Protein AF-A0A2C5Z7I0-F1 (afdb_monomer_lite)

Organism: NCBI:txid2004952

Structure (mmCIF, N/CA/C/O backbone):
data_AF-A0A2C5Z7I0-F1
#
_entry.id   AF-A0A2C5Z7I0-F1
#
loop_
_atom_site.group_PDB
_atom_site.id
_atom_site.type_symbol
_atom_site.label_atom_id
_atom_site.label_alt_id
_atom_site.label_comp_id
_atom_site.label_asym_id
_atom_site.label_entity_id
_atom_site.label_seq_id
_atom_site.pdbx_PDB_ins_code
_atom_site.Cartn_x
_atom_site.Cartn_y
_atom_site.Cartn_z
_atom_site.occupancy
_atom_site.B_iso_or_equiv
_atom_site.auth_seq_id
_atom_site.auth_comp_id
_atom_site.auth_asym_id
_atom_site.auth_atom_id
_atom_site.pdbx_PDB_model_num
ATOM 1 N N . MET A 1 1 ? 17.191 30.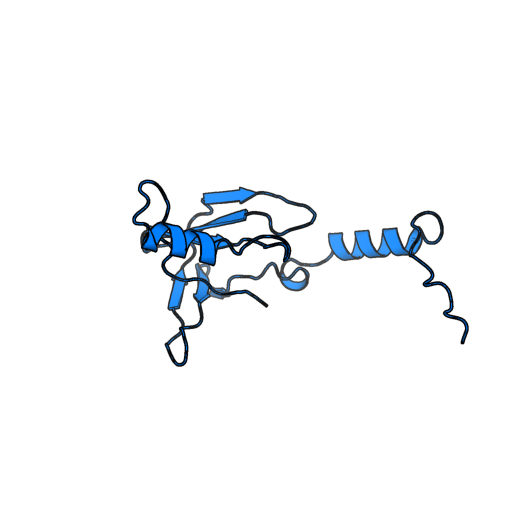351 -32.308 1.00 39.94 1 MET A N 1
ATOM 2 C CA . MET A 1 1 ? 17.583 29.333 -31.312 1.00 39.94 1 MET A CA 1
ATOM 3 C C . MET A 1 1 ? 16.851 28.056 -31.674 1.00 39.94 1 MET A C 1
ATOM 5 O O . MET A 1 1 ? 15.641 27.999 -31.522 1.00 39.94 1 MET A O 1
ATOM 9 N N . THR A 1 2 ? 17.551 27.111 -32.291 1.00 44.25 2 THR A N 1
ATOM 10 C CA . THR A 1 2 ? 16.976 25.866 -32.812 1.00 44.25 2 THR A CA 1
ATOM 11 C C . THR A 1 2 ? 16.913 24.865 -31.665 1.00 44.25 2 THR A C 1
ATOM 13 O O . THR A 1 2 ? 17.952 24.476 -31.138 1.00 44.25 2 THR A O 1
ATOM 16 N N . THR A 1 3 ? 15.715 24.488 -31.227 1.00 53.22 3 THR A N 1
ATOM 17 C CA . THR A 1 3 ? 15.538 23.372 -30.297 1.00 53.22 3 THR A CA 1
ATOM 18 C C . THR A 1 3 ? 15.926 22.091 -31.031 1.00 53.22 3 THR A C 1
ATOM 20 O O . THR A 1 3 ? 15.302 21.723 -32.025 1.00 53.22 3 THR A O 1
ATOM 23 N N . ALA A 1 4 ? 17.004 21.437 -30.592 1.00 56.81 4 ALA A N 1
ATOM 24 C CA . ALA A 1 4 ? 17.333 20.098 -31.067 1.00 56.81 4 ALA A CA 1
ATOM 25 C C . ALA A 1 4 ? 16.138 19.165 -30.779 1.00 56.81 4 ALA A C 1
ATOM 27 O O . ALA A 1 4 ? 15.531 19.293 -29.710 1.00 56.81 4 ALA A O 1
ATOM 28 N N . PRO A 1 5 ? 15.766 18.251 -31.694 1.00 59.72 5 PRO A N 1
ATOM 29 C CA . PRO A 1 5 ? 14.707 17.299 -31.408 1.00 59.72 5 PRO A CA 1
ATOM 30 C C . PRO A 1 5 ? 15.147 16.431 -30.227 1.00 59.72 5 PRO A C 1
ATOM 32 O O . PRO A 1 5 ? 16.264 15.916 -30.217 1.00 59.72 5 PRO A O 1
ATOM 35 N N . LEU A 1 6 ? 14.281 16.276 -29.225 1.00 61.62 6 LEU A N 1
ATOM 36 C CA . LEU A 1 6 ? 14.459 15.253 -28.200 1.00 61.62 6 LEU A CA 1
ATOM 37 C C . LEU A 1 6 ? 14.474 13.896 -28.912 1.00 61.62 6 LEU A C 1
ATOM 39 O O . LEU A 1 6 ? 13.444 13.452 -29.421 1.00 61.62 6 LEU A O 1
ATOM 43 N N . ASP A 1 7 ? 15.644 13.262 -28.985 1.00 70.62 7 ASP A N 1
ATOM 44 C CA . ASP A 1 7 ? 15.796 11.907 -29.510 1.00 70.62 7 ASP A CA 1
ATOM 45 C C . ASP A 1 7 ? 15.014 10.938 -28.612 1.00 70.62 7 ASP A C 1
ATOM 47 O O . ASP A 1 7 ? 15.493 10.470 -27.578 1.00 70.62 7 ASP A O 1
ATOM 51 N N . TRP A 1 8 ? 13.765 10.667 -28.988 1.00 72.50 8 TRP A N 1
ATOM 52 C CA . TRP A 1 8 ? 12.892 9.757 -28.258 1.00 72.50 8 TRP A CA 1
ATOM 53 C C . TRP A 1 8 ? 13.423 8.321 -28.340 1.00 72.50 8 TRP A C 1
ATOM 55 O O . TRP A 1 8 ? 13.853 7.846 -29.399 1.00 72.50 8 TRP A O 1
ATOM 65 N N . PHE A 1 9 ? 13.372 7.606 -27.216 1.00 82.00 9 PHE A N 1
ATOM 66 C CA . PHE A 1 9 ? 13.757 6.202 -27.152 1.00 82.00 9 PHE A CA 1
ATOM 67 C C . PHE A 1 9 ? 12.881 5.349 -28.084 1.00 82.00 9 PHE A C 1
ATOM 69 O O . PHE A 1 9 ? 11.659 5.319 -27.965 1.00 82.00 9 PHE A O 1
ATOM 76 N N . GLY A 1 10 ? 13.510 4.617 -29.006 1.00 84.62 10 GLY A N 1
ATOM 77 C CA . GLY A 1 10 ? 12.828 3.683 -29.898 1.00 84.62 10 GLY A CA 1
ATOM 78 C C . GLY A 1 10 ? 13.328 2.263 -29.684 1.00 84.62 10 GLY A C 1
ATOM 79 O O . GLY A 1 10 ? 14.500 1.992 -29.942 1.00 84.62 10 GLY A O 1
ATOM 80 N N . VAL A 1 11 ? 12.439 1.345 -29.296 1.00 87.81 11 VAL A N 1
ATOM 81 C CA . VAL A 1 11 ? 12.791 -0.069 -29.064 1.00 87.81 11 VAL A CA 1
ATOM 82 C C . VAL A 1 11 ? 13.419 -0.725 -30.297 1.00 87.81 11 VAL A C 1
ATOM 84 O O . VAL A 1 11 ? 14.360 -1.495 -30.169 1.00 87.81 11 VAL A O 1
ATOM 87 N N . HIS A 1 12 ? 12.979 -0.354 -31.502 1.00 88.00 12 HIS A N 1
ATOM 88 C CA . HIS A 1 12 ? 13.558 -0.853 -32.754 1.00 88.00 12 HIS A CA 1
ATOM 89 C C . HIS A 1 12 ? 14.935 -0.253 -33.072 1.00 88.00 12 HIS A C 1
ATOM 91 O O . HIS A 1 12 ? 15.703 -0.853 -33.814 1.00 88.00 12 HIS A O 1
ATOM 97 N N . LYS A 1 13 ? 15.244 0.934 -32.530 1.00 90.69 13 LYS A N 1
ATOM 98 C CA . LYS A 1 13 ? 16.526 1.624 -32.739 1.00 90.69 13 LYS A CA 1
ATOM 99 C C . LYS A 1 13 ? 17.585 1.201 -31.719 1.00 90.69 13 LYS A C 1
ATOM 101 O O . LYS A 1 13 ? 18.762 1.213 -32.050 1.00 90.69 13 LYS A O 1
ATOM 106 N N . LYS A 1 14 ? 17.168 0.885 -30.486 1.00 89.69 14 LYS A N 1
ATOM 107 C CA . LYS A 1 14 ? 18.039 0.497 -29.361 1.00 89.69 14 LYS A CA 1
ATOM 108 C C . LYS A 1 14 ? 17.464 -0.701 -28.580 1.00 89.69 14 LYS A C 1
ATOM 110 O O . LYS A 1 14 ? 17.163 -0.566 -27.386 1.00 89.69 14 LYS A O 1
ATOM 115 N N . PRO A 1 15 ? 17.247 -1.863 -29.222 1.00 92.38 15 PRO A N 1
ATOM 116 C CA . PRO A 1 15 ? 16.647 -3.031 -28.569 1.00 92.38 15 PRO A CA 1
ATOM 117 C C . PRO A 1 15 ? 17.476 -3.546 -27.384 1.00 92.38 15 PRO A C 1
ATOM 119 O O . PRO A 1 15 ? 16.931 -4.071 -26.417 1.00 92.38 15 PRO A O 1
ATOM 122 N N . GLU A 1 16 ? 18.791 -3.346 -27.404 1.00 93.75 16 GLU A N 1
ATOM 123 C CA . GLU A 1 16 ? 19.707 -3.727 -26.335 1.00 93.75 16 GLU A CA 1
ATOM 124 C C . GLU A 1 16 ? 19.501 -2.913 -25.051 1.00 93.75 16 GLU A C 1
ATOM 126 O O . GLU A 1 16 ? 19.675 -3.446 -23.956 1.00 93.75 16 GLU A O 1
ATOM 131 N N . TRP A 1 17 ? 19.085 -1.647 -25.154 1.00 91.88 17 TRP A N 1
ATOM 132 C CA . TRP A 1 17 ? 18.749 -0.828 -23.982 1.00 91.88 17 TRP A CA 1
ATOM 133 C C . TRP A 1 17 ? 17.444 -1.304 -23.353 1.00 91.88 17 TRP A C 1
ATOM 135 O O . TRP A 1 17 ? 17.364 -1.413 -22.132 1.00 91.88 17 TRP A O 1
ATOM 145 N N . PHE A 1 18 ? 16.456 -1.656 -24.184 1.00 89.19 18 PHE A N 1
ATOM 146 C CA . PHE A 1 18 ? 15.222 -2.275 -23.708 1.00 89.19 18 PHE A CA 1
ATOM 147 C C . PHE A 1 18 ? 15.508 -3.591 -22.981 1.00 89.19 18 PHE A C 1
ATOM 149 O O . PHE A 1 18 ? 15.088 -3.769 -21.842 1.00 89.19 18 PHE A O 1
ATOM 156 N N . ALA A 1 19 ? 16.275 -4.489 -23.606 1.00 93.75 19 ALA A N 1
ATOM 157 C CA . ALA A 1 19 ? 16.624 -5.775 -23.013 1.00 93.75 19 ALA A CA 1
ATOM 158 C C . ALA A 1 19 ? 17.365 -5.604 -21.678 1.00 93.75 19 ALA A C 1
ATOM 160 O O . ALA A 1 19 ? 17.026 -6.269 -20.703 1.00 93.75 19 ALA A O 1
ATOM 161 N N . LYS A 1 20 ? 18.322 -4.670 -21.596 1.00 93.62 20 LYS A N 1
ATOM 162 C CA . LYS A 1 20 ? 19.025 -4.349 -20.343 1.00 93.62 20 LYS A CA 1
ATOM 163 C C . LYS A 1 20 ? 18.089 -3.806 -19.268 1.00 93.62 20 LYS A C 1
ATOM 165 O O . LYS A 1 20 ? 18.212 -4.226 -18.124 1.00 93.62 20 LYS A O 1
ATOM 170 N N . ALA A 1 21 ? 17.156 -2.920 -19.616 1.00 89.25 21 ALA A N 1
ATOM 171 C CA . ALA A 1 21 ? 16.168 -2.407 -18.667 1.00 89.25 21 ALA A CA 1
ATOM 172 C C . ALA A 1 21 ? 15.263 -3.531 -18.138 1.00 89.25 21 ALA A C 1
ATOM 174 O O . ALA A 1 21 ? 15.055 -3.630 -16.932 1.00 89.25 21 ALA A O 1
ATOM 175 N N . MET A 1 22 ? 14.794 -4.421 -19.019 1.00 90.69 22 MET A N 1
ATOM 176 C CA . MET A 1 22 ? 13.962 -5.569 -18.645 1.00 90.69 22 MET A CA 1
ATOM 177 C C . MET A 1 22 ? 14.710 -6.568 -17.760 1.00 90.69 22 MET A C 1
ATOM 179 O O . MET A 1 22 ? 14.173 -7.001 -16.745 1.00 90.69 22 MET A O 1
ATOM 183 N N . VAL A 1 23 ? 15.951 -6.917 -18.112 1.00 93.19 23 VAL A N 1
ATOM 184 C CA . VAL A 1 23 ? 16.795 -7.803 -17.294 1.00 93.19 23 VAL A CA 1
ATOM 185 C C . VAL A 1 23 ? 17.119 -7.146 -15.956 1.00 93.19 23 VAL A C 1
ATOM 187 O O . VAL A 1 23 ? 17.008 -7.799 -14.924 1.00 93.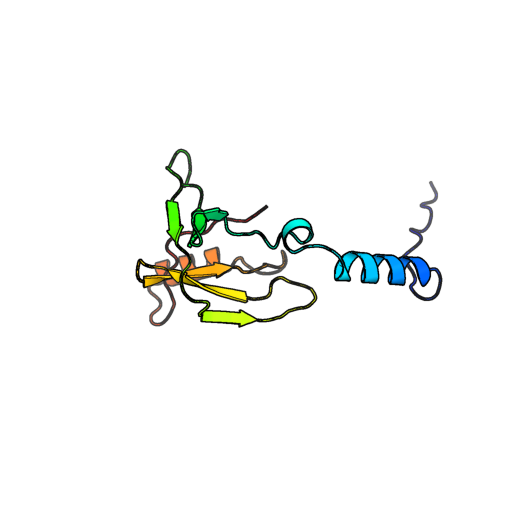19 23 VAL A O 1
ATOM 190 N N . GLY A 1 24 ? 17.461 -5.855 -15.952 1.00 89.38 24 GLY A N 1
ATOM 191 C CA . GLY A 1 24 ? 17.668 -5.077 -14.733 1.00 89.38 24 GLY A CA 1
ATOM 192 C C . GLY A 1 24 ? 16.454 -5.164 -13.812 1.00 89.38 24 GLY A C 1
ATOM 193 O O . GLY A 1 24 ? 16.574 -5.650 -12.696 1.00 89.38 24 GLY A O 1
ATOM 194 N N . TYR A 1 2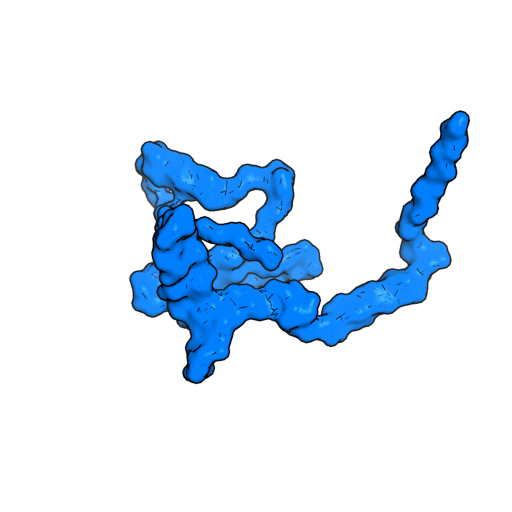5 ? 15.269 -4.815 -14.313 1.00 84.25 25 TYR A N 1
ATOM 195 C CA . TYR A 1 25 ? 14.023 -4.897 -13.550 1.00 84.25 25 TYR A CA 1
ATOM 196 C C . TYR A 1 25 ? 13.724 -6.317 -13.042 1.00 84.25 25 TYR A C 1
ATOM 198 O O . TYR A 1 25 ? 13.408 -6.500 -11.872 1.00 84.25 25 TYR A O 1
ATOM 206 N N . ALA A 1 26 ? 13.868 -7.336 -13.895 1.00 84.69 26 ALA A N 1
ATOM 207 C CA . ALA A 1 26 ? 13.593 -8.728 -13.533 1.00 84.69 26 ALA A CA 1
ATOM 208 C C . ALA A 1 26 ? 14.579 -9.307 -12.502 1.00 84.69 26 ALA A C 1
ATOM 210 O O . ALA A 1 26 ? 14.273 -10.314 -11.867 1.00 84.69 26 ALA A O 1
ATOM 211 N N . THR A 1 27 ? 15.761 -8.702 -12.359 1.00 87.56 27 THR A N 1
ATOM 212 C CA . THR A 1 27 ? 16.814 -9.147 -11.432 1.00 87.56 27 THR A CA 1
ATOM 213 C C . THR A 1 27 ? 16.930 -8.279 -10.180 1.00 87.56 27 THR A C 1
ATOM 215 O O . THR A 1 27 ? 17.660 -8.655 -9.263 1.00 87.56 27 THR A O 1
ATOM 218 N N . MET A 1 28 ? 16.215 -7.152 -10.105 1.00 83.19 28 MET A N 1
ATOM 219 C CA . MET A 1 28 ? 16.183 -6.311 -8.909 1.00 83.19 28 MET A CA 1
ATOM 220 C C . MET A 1 28 ? 15.544 -7.060 -7.734 1.00 83.19 28 MET A C 1
ATOM 222 O O . MET A 1 28 ? 14.508 -7.712 -7.869 1.00 83.19 28 MET A O 1
ATOM 226 N N . SER A 1 29 ? 16.158 -6.950 -6.556 1.00 78.56 29 SER A N 1
ATOM 227 C CA . SER A 1 29 ? 15.575 -7.456 -5.314 1.00 78.56 29 SER A CA 1
ATOM 228 C C . SER A 1 29 ? 14.329 -6.655 -4.924 1.00 78.56 29 SER A C 1
ATOM 230 O O . SER A 1 29 ? 14.146 -5.518 -5.356 1.00 78.56 29 SER A O 1
ATOM 232 N N . TRP A 1 30 ? 13.490 -7.207 -4.042 1.00 72.19 30 TRP A N 1
ATOM 233 C CA . TRP A 1 30 ? 12.336 -6.477 -3.504 1.00 72.19 30 TRP A CA 1
ATOM 234 C C . TRP A 1 30 ? 12.731 -5.130 -2.887 1.00 72.19 30 TRP A C 1
ATOM 236 O O . TRP A 1 30 ? 12.050 -4.144 -3.124 1.00 72.19 30 TRP A O 1
ATOM 246 N N . GLN A 1 31 ? 13.868 -5.064 -2.192 1.00 69.75 31 GLN A N 1
ATOM 247 C CA . GLN A 1 31 ? 14.414 -3.812 -1.664 1.00 69.75 31 GLN A CA 1
ATOM 248 C C . GLN A 1 31 ? 14.798 -2.826 -2.780 1.00 69.75 31 GLN A C 1
ATOM 250 O O . GLN A 1 31 ? 14.465 -1.650 -2.721 1.00 69.75 31 GLN A O 1
ATOM 255 N N . GLN A 1 32 ? 15.469 -3.292 -3.838 1.00 74.62 32 GLN A N 1
ATOM 256 C CA . GLN A 1 32 ? 15.834 -2.433 -4.975 1.00 74.62 32 GLN A CA 1
ATOM 257 C C . GLN A 1 32 ? 14.612 -1.928 -5.755 1.00 74.62 32 GLN A C 1
ATOM 259 O O . GLN A 1 32 ? 14.690 -0.892 -6.410 1.00 74.62 32 GLN A O 1
ATOM 264 N N . LEU A 1 33 ? 13.493 -2.649 -5.674 1.00 70.62 33 LEU A N 1
ATOM 265 C CA . LEU A 1 33 ? 12.198 -2.254 -6.224 1.00 70.62 33 LEU A CA 1
ATOM 266 C C . LEU A 1 33 ? 11.376 -1.366 -5.270 1.00 70.62 33 LEU A C 1
ATOM 268 O O . LEU A 1 33 ? 10.234 -1.051 -5.601 1.00 70.62 33 LEU A O 1
ATOM 272 N N . GLY A 1 34 ? 11.902 -1.002 -4.092 1.00 65.62 34 GLY A N 1
ATOM 273 C CA . GLY A 1 34 ? 11.157 -0.258 -3.067 1.00 65.62 34 GLY A CA 1
ATOM 274 C C . GLY A 1 34 ? 9.944 -1.025 -2.528 1.00 65.62 34 GLY A C 1
ATOM 275 O O . GLY A 1 34 ? 8.935 -0.435 -2.152 1.00 65.62 34 GLY A O 1
ATOM 276 N N . MET A 1 35 ? 9.996 -2.358 -2.563 1.00 63.75 35 MET A N 1
ATOM 277 C CA . MET A 1 35 ? 8.948 -3.253 -2.063 1.00 63.75 35 MET A CA 1
ATOM 278 C C . MET A 1 35 ? 9.181 -3.713 -0.618 1.00 63.75 35 MET A C 1
ATOM 280 O O . MET A 1 35 ? 8.413 -4.526 -0.103 1.00 63.75 35 MET A O 1
ATOM 284 N N . ASP A 1 36 ? 10.199 -3.191 0.060 1.00 69.88 36 ASP A N 1
ATOM 285 C CA . ASP A 1 36 ? 10.444 -3.320 1.500 1.00 69.88 36 ASP A CA 1
ATOM 286 C C . ASP A 1 36 ? 9.679 -2.256 2.309 1.00 69.88 36 ASP A C 1
ATOM 288 O O . ASP A 1 36 ? 10.170 -1.685 3.273 1.00 69.88 36 ASP A O 1
ATOM 292 N N . ILE A 1 37 ? 8.417 -2.034 1.939 1.00 71.31 37 ILE A N 1
ATOM 293 C CA . ILE A 1 37 ? 7.469 -1.092 2.565 1.00 71.31 37 ILE A CA 1
ATOM 294 C C . ILE A 1 37 ? 7.097 -1.430 4.023 1.00 71.31 37 ILE A C 1
ATOM 296 O O . ILE A 1 37 ? 6.268 -0.748 4.623 1.00 71.31 37 ILE A O 1
ATOM 300 N N . PHE A 1 38 ? 7.659 -2.492 4.602 1.00 79.19 38 PHE A N 1
ATOM 301 C CA . PHE A 1 38 ? 7.456 -2.875 5.996 1.00 79.19 38 PHE A CA 1
ATOM 302 C C . PHE A 1 38 ? 8.771 -3.307 6.640 1.00 79.19 38 PHE A C 1
ATOM 304 O O . PHE A 1 38 ? 9.592 -3.999 6.038 1.00 79.19 38 PHE A O 1
ATOM 311 N N . THR A 1 39 ? 8.927 -2.971 7.914 1.00 81.31 39 THR A N 1
ATOM 312 C CA . THR A 1 39 ? 10.059 -3.404 8.728 1.00 81.31 39 THR A CA 1
ATOM 313 C C . THR A 1 39 ? 9.788 -4.804 9.265 1.00 81.31 39 THR A C 1
ATOM 315 O O . THR A 1 39 ? 8.704 -5.088 9.782 1.00 81.31 39 THR A O 1
ATOM 318 N N . GLN A 1 40 ? 10.775 -5.696 9.168 1.00 82.44 40 GLN A N 1
ATOM 319 C CA . GLN A 1 40 ? 10.699 -7.038 9.740 1.00 82.44 40 GLN A CA 1
ATOM 320 C C . GLN A 1 40 ? 11.604 -7.149 10.971 1.00 82.44 40 GLN A C 1
ATOM 322 O O . GLN A 1 40 ? 12.813 -6.970 10.886 1.00 82.44 40 GLN A O 1
ATOM 327 N N . GLU A 1 41 ? 11.017 -7.485 12.116 1.00 81.31 41 GLU A N 1
ATOM 328 C CA . GLU A 1 41 ? 11.699 -7.629 13.403 1.00 81.31 41 GLU A CA 1
ATOM 329 C C . GLU A 1 41 ? 11.221 -8.928 14.069 1.00 81.31 41 GLU A C 1
ATOM 331 O O . GLU A 1 41 ? 10.019 -9.144 14.227 1.00 81.31 41 GLU A O 1
ATOM 336 N N . ASN A 1 42 ? 12.141 -9.830 14.432 1.00 84.50 42 ASN A N 1
ATOM 337 C CA . ASN A 1 42 ? 11.821 -11.118 15.074 1.00 84.50 42 ASN A CA 1
ATOM 338 C C . ASN A 1 42 ? 10.753 -11.953 14.330 1.00 84.50 42 ASN A C 1
ATOM 340 O O . ASN A 1 42 ? 9.887 -12.577 14.942 1.00 84.50 42 ASN A O 1
ATOM 344 N N . GLY A 1 43 ? 10.778 -11.936 12.992 1.00 81.75 43 GLY A N 1
ATOM 345 C CA . GLY A 1 43 ? 9.808 -12.654 12.154 1.00 81.75 43 GLY A CA 1
ATOM 346 C C . GLY A 1 43 ? 8.428 -11.992 12.049 1.00 81.75 43 GLY A C 1
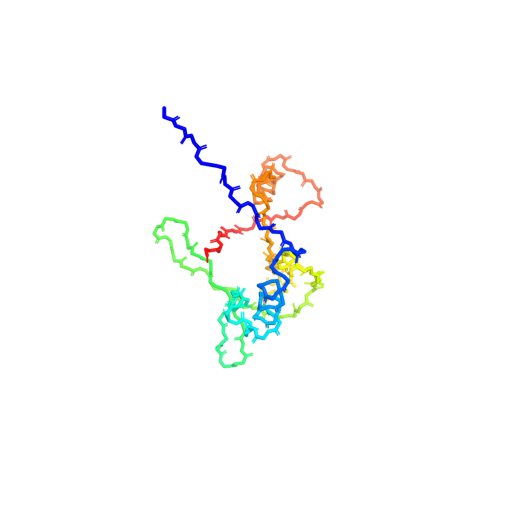ATOM 347 O O . GLY A 1 43 ? 7.567 -12.507 11.340 1.00 81.75 43 GLY A O 1
ATOM 348 N N . ARG A 1 44 ? 8.215 -10.844 12.701 1.00 84.38 44 ARG A N 1
ATOM 349 C CA . ARG A 1 44 ? 6.991 -10.043 12.599 1.00 84.38 44 ARG A CA 1
ATOM 350 C C . ARG A 1 44 ? 7.219 -8.849 11.688 1.00 84.38 44 ARG A C 1
ATOM 352 O O . ARG A 1 44 ? 8.276 -8.227 11.726 1.00 84.38 44 ARG A O 1
ATOM 359 N N . ARG A 1 45 ? 6.217 -8.531 10.874 1.00 89.19 45 ARG A N 1
ATOM 360 C CA . ARG A 1 45 ? 6.233 -7.383 9.963 1.00 89.19 45 ARG A CA 1
ATOM 361 C C . ARG A 1 45 ? 5.439 -6.246 10.582 1.00 89.19 45 ARG A C 1
ATOM 363 O O . ARG A 1 45 ? 4.398 -6.499 11.182 1.00 89.19 45 ARG A O 1
ATOM 370 N N . TRP A 1 46 ? 5.902 -5.017 10.428 1.00 89.81 46 TRP A N 1
ATOM 371 C CA . TRP A 1 46 ? 5.176 -3.837 10.876 1.00 89.81 46 TRP A CA 1
ATOM 372 C C . TRP A 1 46 ? 5.425 -2.649 9.952 1.00 89.81 46 TRP A C 1
ATOM 374 O O . TRP A 1 46 ? 6.442 -2.591 9.262 1.00 89.81 46 TRP A O 1
ATOM 384 N N . ILE A 1 47 ? 4.484 -1.712 9.943 1.00 88.00 47 ILE A N 1
ATOM 385 C CA . ILE A 1 47 ? 4.650 -0.401 9.319 1.00 88.00 47 ILE A CA 1
ATOM 386 C C . ILE A 1 47 ? 4.496 0.686 10.372 1.00 88.00 47 ILE A C 1
ATOM 388 O O . ILE A 1 47 ? 3.678 0.563 11.287 1.00 88.00 47 ILE A O 1
ATOM 392 N N . GLY A 1 48 ? 5.317 1.718 10.256 1.00 87.19 48 GLY A N 1
ATOM 393 C CA . GLY A 1 48 ? 5.188 2.935 11.027 1.00 87.19 48 GLY A CA 1
ATOM 394 C C . GLY A 1 48 ? 4.507 4.011 10.195 1.00 87.19 48 GLY A C 1
ATOM 395 O O . GLY A 1 48 ? 4.852 4.227 9.033 1.00 87.19 48 GLY A O 1
ATOM 396 N N . ILE A 1 49 ? 3.494 4.647 10.770 1.00 84.75 49 ILE A N 1
ATOM 397 C CA . ILE A 1 49 ? 2.834 5.805 10.177 1.00 84.75 49 ILE A CA 1
ATOM 398 C C . ILE A 1 49 ? 3.243 7.004 11.017 1.00 84.75 49 ILE A C 1
ATOM 400 O O . ILE A 1 49 ? 2.929 7.075 12.208 1.00 84.75 49 ILE A O 1
ATOM 404 N N . ALA A 1 50 ? 3.994 7.921 10.403 1.00 79.62 50 ALA A N 1
ATOM 405 C CA . ALA A 1 50 ? 4.429 9.140 11.068 1.00 79.62 50 ALA A CA 1
ATOM 406 C C . ALA A 1 50 ? 3.211 9.894 11.618 1.00 79.62 50 ALA A C 1
ATOM 408 O O . ALA A 1 50 ? 2.202 10.059 10.924 1.00 79.62 50 ALA A O 1
ATOM 409 N N . GLY A 1 51 ? 3.307 10.340 12.871 1.00 71.31 51 GLY A N 1
ATOM 410 C CA . GLY A 1 51 ? 2.261 11.138 13.489 1.00 71.31 51 GLY A CA 1
ATOM 411 C C . GLY A 1 51 ? 2.042 12.452 12.738 1.00 71.31 51 GLY A C 1
ATOM 412 O O . GLY A 1 51 ? 2.898 12.939 12.000 1.00 71.31 51 GLY A O 1
ATOM 413 N N . HIS A 1 52 ? 0.866 13.051 12.915 1.00 65.69 52 HIS A N 1
ATOM 414 C CA . HIS A 1 52 ? 0.595 14.361 12.334 1.00 65.69 52 HIS A CA 1
ATOM 415 C C . HIS A 1 52 ? 1.293 15.459 13.157 1.00 65.69 52 HIS A C 1
ATOM 417 O O . HIS A 1 52 ? 1.052 15.569 14.360 1.00 65.69 52 HIS A O 1
ATOM 423 N N . GLY A 1 53 ? 2.143 16.276 12.524 1.00 70.81 53 GLY A N 1
ATOM 424 C CA . GLY A 1 53 ? 2.961 17.277 13.224 1.00 70.81 53 GLY A CA 1
ATOM 425 C C . GLY A 1 53 ? 4.079 16.622 14.044 1.00 70.81 53 GLY A C 1
ATOM 426 O O . GLY A 1 53 ? 4.756 15.738 13.536 1.00 70.81 53 GLY A O 1
ATOM 427 N N . ASP A 1 54 ? 4.231 17.017 15.312 1.00 69.69 54 ASP A N 1
ATOM 428 C CA . ASP A 1 54 ? 5.185 16.415 16.269 1.00 69.69 54 ASP A CA 1
ATOM 429 C C . ASP A 1 54 ? 4.617 15.172 16.992 1.00 69.69 54 ASP A C 1
ATOM 431 O O . ASP A 1 54 ? 5.112 14.751 18.040 1.00 69.69 54 ASP A O 1
ATOM 435 N N . GLY A 1 55 ? 3.524 14.598 16.479 1.00 71.75 55 GLY A N 1
ATOM 436 C CA . GLY A 1 55 ? 2.919 13.397 17.050 1.00 71.75 55 GLY A CA 1
ATOM 437 C C . GLY A 1 55 ? 3.832 12.167 16.926 1.00 71.75 55 GLY A C 1
ATOM 438 O O . GLY A 1 55 ? 4.574 12.051 15.949 1.00 71.75 55 GLY A O 1
ATOM 439 N N . PRO A 1 56 ? 3.769 11.218 17.879 1.00 81.06 56 PRO A N 1
ATOM 440 C CA . PRO A 1 56 ? 4.552 9.992 17.796 1.00 81.06 56 PRO A CA 1
ATOM 441 C C . PRO A 1 56 ? 4.136 9.147 16.586 1.00 81.06 56 PRO A C 1
ATOM 443 O O . PRO A 1 56 ? 2.974 9.146 16.176 1.00 81.06 56 PRO A O 1
ATOM 446 N N . GLU A 1 57 ? 5.091 8.401 16.037 1.00 84.94 57 GLU A N 1
ATOM 447 C CA . GLU A 1 57 ? 4.831 7.381 15.023 1.00 84.94 57 GLU A CA 1
ATOM 448 C C . GLU A 1 57 ? 3.927 6.279 15.590 1.00 84.94 57 GLU A C 1
ATOM 450 O O . GLU A 1 57 ? 4.155 5.763 16.689 1.00 84.94 57 GLU A O 1
ATOM 455 N N . THR A 1 58 ? 2.905 5.898 14.826 1.00 88.06 58 THR A N 1
ATOM 456 C CA . THR A 1 58 ? 2.017 4.790 15.179 1.00 88.06 58 THR A CA 1
ATOM 457 C C . THR A 1 58 ? 2.487 3.519 14.482 1.00 88.06 58 THR A C 1
ATOM 459 O O . THR A 1 58 ? 2.578 3.462 13.255 1.00 88.06 58 THR A O 1
ATOM 462 N N . ARG A 1 59 ? 2.785 2.479 15.269 1.00 89.81 59 ARG A N 1
ATOM 463 C CA . ARG A 1 59 ? 3.208 1.164 14.769 1.00 89.81 59 ARG A CA 1
ATOM 464 C C . ARG A 1 59 ? 2.001 0.258 14.540 1.00 89.81 59 ARG A C 1
ATOM 466 O O . ARG A 1 59 ? 1.266 -0.036 15.479 1.00 89.81 59 ARG A O 1
ATOM 473 N N . HIS A 1 60 ? 1.882 -0.277 13.327 1.00 90.44 60 HIS A N 1
ATOM 474 C CA . HIS A 1 60 ? 0.886 -1.284 12.954 1.00 90.44 60 HIS A CA 1
ATOM 475 C C . HIS A 1 60 ? 1.562 -2.604 12.620 1.00 90.44 60 HIS A C 1
ATOM 477 O O . HIS A 1 60 ? 2.325 -2.691 11.656 1.00 90.44 60 HIS A O 1
ATOM 483 N N . ASN A 1 61 ? 1.275 -3.651 13.394 1.00 92.25 61 ASN A N 1
ATOM 484 C CA . ASN A 1 61 ? 1.776 -4.988 13.093 1.00 92.25 61 ASN A CA 1
ATOM 485 C C . ASN A 1 61 ? 0.959 -5.599 11.950 1.00 92.25 61 ASN A C 1
ATOM 487 O O . ASN A 1 61 ? -0.267 -5.674 12.015 1.00 92.25 61 ASN A O 1
ATOM 491 N N . LEU A 1 62 ? 1.648 -6.053 10.906 1.00 91.44 62 LEU A N 1
ATOM 492 C CA . LEU A 1 62 ? 1.044 -6.673 9.734 1.00 91.44 62 LEU A CA 1
ATOM 493 C C . LEU A 1 62 ? 0.898 -8.179 9.969 1.00 91.44 62 LEU A C 1
ATOM 495 O O . LEU A 1 62 ? 1.891 -8.906 10.077 1.00 91.44 62 LEU A O 1
ATOM 499 N N . GLY A 1 63 ? -0.349 -8.635 10.025 1.00 90.31 63 GLY A N 1
ATOM 500 C CA . GLY A 1 63 ? -0.729 -10.037 10.120 1.00 90.31 63 GLY A CA 1
ATOM 501 C C . GLY A 1 63 ? -0.900 -10.678 8.743 1.00 90.31 63 GLY A C 1
ATOM 502 O O . GLY A 1 63 ? 0.009 -10.654 7.900 1.00 90.31 63 GLY A O 1
ATOM 503 N N . ASP A 1 64 ? -2.073 -11.271 8.533 1.00 89.12 64 ASP A N 1
ATOM 504 C CA . ASP A 1 64 ? -2.397 -12.017 7.322 1.00 89.12 64 ASP A CA 1
ATOM 505 C C . ASP A 1 64 ? -2.538 -11.109 6.0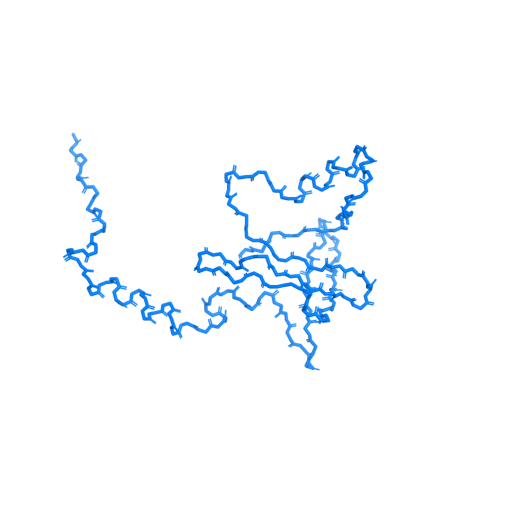99 1.00 89.12 64 ASP A C 1
ATOM 507 O O . ASP A 1 64 ? -3.067 -9.994 6.160 1.00 89.12 64 ASP A O 1
ATOM 511 N N . LEU A 1 65 ? -2.078 -11.618 4.955 1.00 88.12 65 LEU A N 1
ATOM 512 C CA . LEU A 1 65 ? -2.309 -10.988 3.663 1.00 88.12 65 LEU A CA 1
ATOM 513 C C . LEU A 1 65 ? -3.771 -11.214 3.260 1.00 88.12 65 LEU A C 1
ATOM 515 O O . LEU A 1 65 ? -4.168 -12.342 2.978 1.00 88.12 65 LEU A O 1
ATOM 519 N N . LEU A 1 66 ? -4.554 -10.139 3.201 1.00 89.88 66 LEU A N 1
ATOM 520 C CA . LEU A 1 66 ? -5.977 -10.194 2.857 1.00 89.88 66 LEU A CA 1
ATOM 521 C C . LEU A 1 66 ? -6.201 -10.123 1.348 1.00 89.88 66 LEU A C 1
ATOM 523 O O . LEU A 1 66 ? -7.074 -10.793 0.805 1.00 89.88 66 LEU A O 1
ATOM 527 N N . CYS A 1 67 ? -5.429 -9.280 0.663 1.00 85.38 67 CYS A N 1
ATOM 528 C CA . CYS A 1 67 ? -5.542 -9.086 -0.776 1.00 85.38 67 CYS A CA 1
ATOM 529 C C . CYS A 1 67 ? -4.198 -8.661 -1.362 1.00 85.38 67 CYS A C 1
ATOM 531 O O . CYS A 1 67 ? -3.493 -7.845 -0.771 1.00 85.38 67 CYS A O 1
ATOM 533 N N . ARG A 1 68 ? -3.865 -9.183 -2.545 1.00 81.81 68 ARG A N 1
ATOM 534 C CA . ARG A 1 68 ? -2.739 -8.725 -3.360 1.00 81.81 68 ARG A CA 1
ATOM 535 C C . ARG A 1 68 ? -3.137 -8.762 -4.824 1.00 81.81 68 ARG A C 1
ATOM 537 O O . ARG A 1 68 ? -3.318 -9.838 -5.390 1.00 81.81 68 ARG A O 1
ATOM 544 N N . GLN A 1 69 ? -3.225 -7.595 -5.447 1.00 73.06 69 GLN A N 1
ATOM 545 C CA . GLN A 1 69 ? -3.374 -7.500 -6.891 1.00 73.06 69 GLN A CA 1
ATOM 546 C C . GLN A 1 69 ? -1.990 -7.390 -7.528 1.00 73.06 69 GLN A C 1
ATOM 548 O O . GLN A 1 69 ? -1.288 -6.407 -7.325 1.00 73.06 69 GLN A O 1
ATOM 553 N N . ALA A 1 70 ? -1.575 -8.404 -8.287 1.00 66.00 70 ALA A N 1
ATOM 554 C CA . ALA A 1 70 ? -0.334 -8.317 -9.046 1.00 66.00 70 ALA A CA 1
ATOM 555 C C . ALA A 1 70 ? -0.518 -7.337 -10.214 1.00 66.00 70 ALA A C 1
ATOM 557 O O . ALA A 1 70 ? -1.433 -7.498 -11.021 1.00 66.00 70 ALA A O 1
ATOM 558 N N . ALA A 1 71 ? 0.352 -6.335 -10.311 1.00 64.75 71 ALA A N 1
ATOM 559 C CA . ALA A 1 71 ? 0.418 -5.434 -11.450 1.00 64.75 71 ALA A CA 1
ATOM 560 C C . ALA A 1 71 ? 1.880 -5.224 -11.862 1.00 64.75 71 ALA A C 1
ATOM 562 O O . ALA A 1 71 ? 2.783 -5.248 -11.032 1.00 64.75 71 ALA A O 1
ATOM 563 N N . ILE A 1 72 ? 2.107 -5.074 -13.168 1.00 59.22 72 ILE A N 1
ATOM 564 C CA . ILE A 1 72 ? 3.455 -4.963 -13.754 1.00 59.22 72 ILE A CA 1
ATOM 565 C C . ILE A 1 72 ? 3.994 -3.526 -13.636 1.00 59.22 72 ILE A C 1
ATOM 567 O O . ILE A 1 72 ? 5.197 -3.311 -13.587 1.00 59.22 72 ILE A O 1
ATOM 571 N N . VAL A 1 73 ? 3.099 -2.537 -13.574 1.00 55.12 73 VAL A N 1
ATOM 572 C CA . VAL A 1 73 ? 3.420 -1.096 -13.611 1.00 55.12 73 VAL A CA 1
ATOM 573 C C . VAL A 1 73 ? 3.127 -0.359 -12.300 1.00 55.12 73 VAL A C 1
ATOM 575 O O . VAL A 1 73 ? 3.401 0.830 -12.189 1.00 55.12 73 VAL A O 1
ATOM 578 N N . CYS A 1 74 ? 2.574 -1.041 -11.298 1.00 55.50 74 CYS A N 1
ATOM 579 C CA . CYS A 1 74 ? 2.282 -0.487 -9.975 1.00 55.50 74 CYS A CA 1
ATOM 580 C C . CYS A 1 74 ? 2.341 -1.607 -8.926 1.00 55.50 74 CYS A C 1
ATOM 582 O O . CYS A 1 74 ? 2.151 -2.769 -9.280 1.00 55.50 74 CYS A O 1
ATOM 584 N N . LEU A 1 75 ? 2.530 -1.299 -7.632 1.00 58.72 75 LEU A N 1
ATOM 585 C CA . LEU A 1 75 ? 2.476 -2.319 -6.557 1.00 58.72 75 LEU A CA 1
ATOM 586 C C . LEU A 1 75 ? 1.071 -2.916 -6.333 1.00 58.72 75 LEU A C 1
ATOM 588 O O . LEU A 1 75 ? 0.812 -3.546 -5.306 1.00 58.72 75 LEU A O 1
ATOM 592 N N . GLY A 1 76 ? 0.156 -2.719 -7.287 1.00 68.56 76 GLY A N 1
ATOM 593 C CA . GLY A 1 76 ? -1.256 -3.035 -7.163 1.00 68.56 76 GLY A CA 1
ATOM 594 C C . GLY A 1 76 ? -1.856 -2.488 -5.871 1.00 68.56 76 GLY A C 1
ATOM 595 O O . GLY A 1 76 ? -1.314 -1.590 -5.228 1.00 68.56 76 GLY A O 1
ATOM 596 N N . THR A 1 77 ? -3.006 -3.033 -5.493 1.00 79.50 77 THR A N 1
ATOM 597 C CA . THR A 1 77 ? -3.507 -2.886 -4.127 1.00 79.50 77 THR A CA 1
ATOM 598 C C . THR A 1 77 ? -3.037 -4.088 -3.323 1.00 79.50 77 THR A C 1
ATOM 600 O O . THR A 1 77 ? -3.281 -5.229 -3.726 1.00 79.50 77 THR A O 1
ATOM 603 N N . THR A 1 78 ? -2.385 -3.834 -2.190 1.00 85.12 78 THR A N 1
ATOM 604 C CA . THR A 1 78 ? -2.027 -4.878 -1.225 1.00 85.12 78 THR A CA 1
ATOM 605 C C . THR A 1 78 ? -2.612 -4.521 0.134 1.00 85.12 78 THR A C 1
ATOM 607 O O . THR A 1 78 ? -2.381 -3.425 0.634 1.00 85.12 78 THR A O 1
ATOM 610 N N . CYS A 1 79 ? -3.372 -5.437 0.729 1.00 89.56 79 CYS A N 1
ATOM 611 C CA . CYS A 1 79 ? -4.030 -5.237 2.016 1.00 89.56 79 CYS A CA 1
ATOM 612 C C . CYS A 1 79 ? -3.595 -6.306 3.014 1.00 89.56 79 CYS A C 1
ATOM 614 O O . CYS A 1 79 ? -3.631 -7.497 2.701 1.00 89.56 79 CYS A O 1
ATOM 616 N N . PHE A 1 80 ? -3.270 -5.880 4.228 1.00 91.62 80 PHE A N 1
ATOM 617 C CA . PHE A 1 80 ? -2.961 -6.747 5.359 1.00 91.62 80 PHE A CA 1
ATOM 618 C C . PHE A 1 80 ? -3.943 -6.493 6.494 1.00 91.62 80 PHE A C 1
ATOM 620 O O . PHE A 1 80 ? -4.341 -5.351 6.726 1.00 91.62 80 PHE A O 1
ATOM 627 N N . GLY A 1 81 ? -4.309 -7.549 7.212 1.00 93.44 81 GLY A N 1
ATOM 628 C CA . GLY A 1 81 ? -4.960 -7.407 8.508 1.00 93.44 81 GLY A CA 1
ATOM 629 C C . GLY A 1 81 ? -3.941 -6.996 9.567 1.00 93.44 81 GLY A C 1
ATOM 630 O O . GLY A 1 81 ? -2.754 -7.310 9.444 1.00 93.44 81 GLY A O 1
ATOM 631 N N . THR A 1 82 ? -4.398 -6.314 10.609 1.00 92.62 82 THR A N 1
ATOM 632 C CA . THR A 1 82 ? -3.595 -6.012 11.799 1.00 92.62 82 THR A CA 1
ATOM 633 C C . THR A 1 82 ? -4.109 -6.777 13.015 1.00 92.62 82 THR A C 1
ATOM 635 O O . THR A 1 82 ? -5.245 -7.251 13.047 1.00 92.62 82 THR A O 1
ATOM 638 N N . ASP A 1 83 ? -3.273 -6.876 14.044 1.00 90.12 83 ASP A N 1
ATOM 639 C CA . ASP A 1 83 ? -3.641 -7.414 15.360 1.00 90.12 83 ASP A CA 1
ATOM 640 C C . ASP A 1 83 ? -4.754 -6.609 16.056 1.00 90.12 83 ASP A C 1
ATOM 642 O O . ASP A 1 83 ? -5.549 -7.169 16.808 1.00 90.12 83 ASP A O 1
ATOM 646 N N . SER A 1 84 ? -4.857 -5.314 15.758 1.00 88.81 84 SER A N 1
ATOM 647 C CA . SER A 1 84 ? -5.930 -4.421 16.214 1.00 88.81 84 SER A CA 1
ATOM 648 C C . SER A 1 84 ? -7.264 -4.587 15.469 1.00 88.81 84 SER A C 1
ATOM 650 O O . SER A 1 84 ? -8.236 -3.911 15.801 1.00 88.81 84 SER A O 1
ATOM 652 N N . GLY A 1 85 ? -7.341 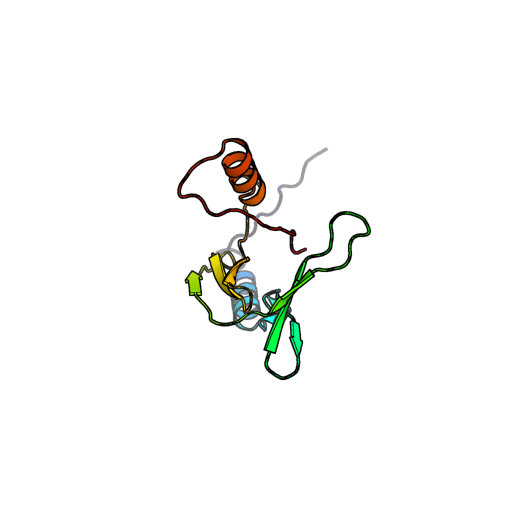-5.473 14.468 1.00 90.31 85 GLY A N 1
ATOM 653 C CA . GLY A 1 85 ? -8.543 -5.673 13.649 1.00 90.31 85 GLY A CA 1
ATOM 654 C C . GLY A 1 85 ? -8.756 -4.602 12.572 1.00 90.31 85 GLY A C 1
ATOM 655 O O . GLY A 1 85 ? -9.818 -4.554 11.948 1.00 90.31 85 GLY A O 1
ATOM 656 N N . HIS A 1 86 ? -7.760 -3.747 12.335 1.00 92.50 86 HIS A N 1
ATOM 657 C CA . HIS A 1 86 ? -7.734 -2.810 11.219 1.00 92.50 86 HIS A CA 1
ATOM 658 C C . HIS A 1 86 ? -7.164 -3.464 9.954 1.00 92.50 86 HIS A C 1
ATOM 660 O O . HIS A 1 86 ? -6.684 -4.600 9.953 1.00 92.50 86 HIS A O 1
ATOM 666 N N . VAL A 1 87 ? -7.243 -2.724 8.848 1.00 93.19 87 VAL A N 1
ATOM 667 C CA . VAL A 1 87 ? -6.650 -3.110 7.569 1.00 93.19 87 VAL A CA 1
ATOM 668 C C . VAL A 1 87 ? -5.648 -2.044 7.166 1.00 93.19 87 VAL A C 1
ATOM 670 O O . VAL A 1 87 ? -6.011 -0.880 7.006 1.00 93.19 87 VAL A O 1
ATOM 673 N N . VAL A 1 88 ? -4.400 -2.455 6.960 1.00 91.69 88 VAL A N 1
ATOM 674 C CA . VAL A 1 88 ? -3.392 -1.621 6.307 1.00 91.69 88 VAL A CA 1
ATOM 675 C C . VAL A 1 88 ? -3.488 -1.870 4.815 1.00 91.69 88 VAL A C 1
ATOM 677 O O . VAL A 1 88 ? -3.413 -3.013 4.360 1.00 91.69 88 VAL A O 1
ATOM 680 N N . LYS A 1 89 ? -3.649 -0.794 4.052 1.00 90.50 89 LYS A N 1
ATOM 681 C CA . LYS A 1 89 ? -3.741 -0.838 2.600 1.00 90.50 89 LYS A CA 1
ATOM 682 C C . LYS A 1 89 ? -2.605 -0.038 1.981 1.00 90.50 89 LYS A C 1
ATOM 684 O O . LYS A 1 89 ? -2.479 1.158 2.210 1.00 90.50 89 LYS A O 1
ATOM 689 N N . PHE A 1 90 ? -1.850 -0.709 1.125 1.00 85.00 90 PHE A N 1
ATOM 690 C CA . PHE A 1 90 ? -0.864 -0.115 0.243 1.00 85.00 90 PHE A CA 1
ATOM 691 C C . PHE A 1 90 ? -1.499 0.118 -1.122 1.00 85.00 90 PHE A C 1
ATOM 693 O O . PHE A 1 90 ? -2.060 -0.803 -1.725 1.00 85.00 90 PHE A O 1
ATOM 700 N N . SER A 1 91 ? -1.406 1.349 -1.609 1.00 78.38 91 SER A N 1
ATOM 701 C CA . SER A 1 91 ? -1.910 1.741 -2.921 1.00 78.38 91 SER A CA 1
ATOM 702 C C . SER A 1 91 ? -0.948 2.712 -3.580 1.00 78.38 91 SER A C 1
ATOM 704 O O . SER A 1 91 ? -0.554 3.696 -2.964 1.00 78.38 91 SER A O 1
ATOM 706 N N . TRP A 1 92 ? -0.632 2.471 -4.850 1.00 75.19 92 TRP A N 1
ATOM 707 C CA . TRP A 1 92 ? 0.067 3.445 -5.684 1.00 75.19 92 TRP A CA 1
ATOM 708 C C . TRP A 1 92 ? -0.955 4.313 -6.402 1.00 75.19 92 TRP A C 1
ATOM 710 O O . TRP A 1 92 ? -1.794 3.807 -7.150 1.00 75.19 92 TRP A O 1
ATOM 720 N N . VAL A 1 93 ? -0.900 5.618 -6.154 1.00 67.25 93 VAL A N 1
ATOM 721 C CA . VAL A 1 93 ? -1.844 6.589 -6.710 1.00 67.25 93 VAL A CA 1
ATOM 722 C C . VAL A 1 93 ? -1.203 7.240 -7.935 1.00 67.25 93 VAL A C 1
ATOM 724 O O . VAL A 1 93 ? -0.078 7.727 -7.856 1.00 67.25 93 VAL A O 1
ATOM 727 N N . SER A 1 94 ? -1.897 7.260 -9.080 1.00 67.19 94 SER A N 1
ATOM 728 C CA . SER A 1 94 ? -1.479 8.132 -10.183 1.00 67.19 94 SER A CA 1
ATOM 729 C C . SER A 1 94 ? -1.819 9.576 -9.820 1.00 67.19 94 SER A C 1
ATOM 731 O O . SER A 1 94 ? -2.913 9.842 -9.322 1.00 67.19 94 SER A O 1
ATOM 733 N N . GLY A 1 95 ? -0.920 10.521 -10.106 1.00 68.81 95 GLY A N 1
ATOM 734 C CA . GLY A 1 95 ? -1.137 11.944 -9.794 1.00 68.81 95 GLY A CA 1
ATOM 735 C C . GLY A 1 95 ? -2.358 12.576 -10.480 1.00 68.81 95 GLY A C 1
ATOM 736 O O . GLY A 1 95 ? -2.738 13.694 -10.158 1.00 68.81 95 GLY A O 1
ATOM 737 N N . GLU A 1 96 ? -2.991 11.864 -11.413 1.00 76.94 96 GLU A N 1
ATOM 738 C CA . GLU A 1 96 ? -4.186 12.304 -12.138 1.00 76.94 96 GLU A CA 1
ATOM 739 C C . GLU A 1 96 ? -5.492 12.073 -11.362 1.00 76.94 96 GLU A C 1
ATOM 741 O O . GLU A 1 96 ? -6.523 12.654 -11.704 1.00 76.94 96 GLU A O 1
ATOM 746 N N . ARG A 1 97 ? -5.490 11.207 -10.338 1.00 77.12 97 ARG A N 1
ATOM 747 C CA . ARG A 1 97 ? -6.691 10.862 -9.563 1.00 77.12 97 ARG A CA 1
ATOM 748 C C . ARG A 1 97 ? -6.657 11.511 -8.186 1.00 77.12 97 ARG A C 1
ATOM 750 O O . ARG A 1 97 ? -5.602 11.650 -7.576 1.00 77.12 97 ARG A O 1
ATOM 757 N N . ALA A 1 98 ? -7.838 11.858 -7.670 1.00 82.75 98 ALA A N 1
ATOM 758 C CA . ALA A 1 98 ? -7.968 12.274 -6.279 1.00 82.75 98 ALA A CA 1
ATOM 759 C C . ALA A 1 98 ? -7.441 11.162 -5.361 1.00 82.75 98 ALA A C 1
ATOM 761 O O . ALA A 1 98 ? -7.784 9.991 -5.550 1.00 82.75 98 ALA A O 1
ATOM 762 N N . GLN A 1 99 ? -6.624 11.535 -4.373 1.00 84.00 99 GLN A N 1
ATOM 763 C CA . GLN A 1 99 ? -6.110 10.584 -3.395 1.00 84.00 99 GLN A CA 1
ATOM 764 C C . GLN A 1 99 ? -7.270 9.886 -2.678 1.00 84.00 99 GLN A C 1
ATOM 766 O O . GLN A 1 99 ? -8.250 10.513 -2.267 1.00 84.00 99 GLN A O 1
ATOM 771 N N . GLU A 1 100 ? -7.158 8.573 -2.507 1.00 88.50 100 GLU A N 1
ATOM 772 C CA . GLU A 1 100 ? -8.188 7.787 -1.832 1.00 88.50 100 GLU A CA 1
ATOM 773 C C . GLU A 1 100 ? -8.409 8.250 -0.387 1.00 88.50 100 GLU A C 1
ATOM 775 O O . GLU A 1 100 ? -9.550 8.315 0.069 1.00 88.50 100 GLU A O 1
ATOM 780 N N . SER A 1 101 ? -7.339 8.659 0.300 1.00 88.69 101 SER A N 1
ATOM 781 C CA . SER A 1 101 ? -7.389 9.221 1.652 1.00 88.69 101 SER A CA 1
ATOM 782 C C . SER A 1 101 ? -8.336 10.422 1.751 1.00 88.69 101 SER A C 1
ATOM 784 O O . SER A 1 101 ? -9.151 10.514 2.673 1.00 88.69 101 SER A O 1
ATOM 786 N N . PHE A 1 102 ? -8.296 11.311 0.756 1.00 90.25 102 PHE A N 1
ATOM 787 C CA . PHE A 1 102 ? -9.196 12.455 0.650 1.00 90.25 102 PHE A CA 1
ATOM 788 C C . PHE A 1 102 ? -10.656 12.018 0.464 1.00 90.25 102 PHE A C 1
ATOM 790 O O . PHE A 1 102 ? -11.551 12.533 1.137 1.00 90.25 102 PHE A O 1
ATOM 797 N N . LEU A 1 103 ? -10.909 11.044 -0.416 1.00 92.38 103 LEU A N 1
ATOM 798 C CA . LEU A 1 103 ? -12.261 10.542 -0.678 1.00 92.38 103 LEU A CA 1
ATOM 799 C C . LEU A 1 103 ? -12.863 9.833 0.542 1.00 92.38 103 LEU A C 1
ATOM 801 O O . LEU A 1 103 ? -14.028 10.064 0.863 1.00 92.38 103 LEU A O 1
ATOM 805 N N . LEU A 1 104 ? -12.075 9.016 1.247 1.00 93.50 104 LEU A N 1
ATOM 806 C CA . LEU A 1 104 ? -12.509 8.328 2.466 1.00 93.50 104 LEU A CA 1
ATOM 807 C C . LEU A 1 104 ? -12.801 9.313 3.601 1.00 93.50 104 LEU A C 1
ATOM 809 O O . LEU A 1 104 ? -13.793 9.148 4.312 1.00 93.50 104 LEU A O 1
ATOM 813 N N . ARG A 1 105 ? -11.991 10.372 3.741 1.00 93.50 105 ARG A N 1
ATOM 814 C CA . ARG A 1 105 ? -12.257 11.447 4.707 1.00 93.50 105 ARG A CA 1
ATOM 815 C C . ARG A 1 105 ? -13.567 12.165 4.387 1.00 93.50 105 ARG A C 1
ATOM 817 O O . ARG A 1 105 ? -14.431 12.262 5.249 1.00 93.50 105 ARG A O 1
ATOM 824 N N . LYS A 1 106 ? -13.774 12.545 3.124 1.00 95.38 106 LYS A N 1
ATOM 825 C CA . LYS A 1 106 ? -15.021 13.181 2.679 1.00 95.38 106 LYS A CA 1
ATOM 826 C C . LYS A 1 106 ? -16.247 12.283 2.889 1.00 95.38 106 LYS A C 1
ATOM 828 O O . LYS A 1 106 ? -17.305 12.766 3.281 1.00 95.38 106 LYS A O 1
ATOM 833 N N . ALA A 1 107 ? -16.121 10.977 2.649 1.00 96.06 107 ALA A N 1
ATOM 834 C CA . ALA A 1 107 ? -17.196 10.022 2.915 1.00 96.06 107 ALA A CA 1
ATOM 835 C C . ALA A 1 107 ? -17.552 9.958 4.411 1.00 96.06 107 ALA A C 1
ATOM 837 O O . ALA A 1 107 ? -18.734 9.878 4.754 1.00 96.06 107 ALA A O 1
ATOM 838 N N . ALA A 1 108 ? -16.552 10.042 5.295 1.00 94.50 108 ALA A N 1
ATOM 839 C CA . ALA A 1 108 ? -16.766 10.125 6.735 1.00 94.50 108 ALA A CA 1
ATOM 840 C C . ALA A 1 108 ? -17.456 11.440 7.137 1.00 94.50 108 ALA A C 1
ATOM 842 O O . ALA A 1 108 ? -18.440 11.392 7.875 1.00 94.50 108 ALA A O 1
ATOM 843 N N . ASP A 1 109 ? -17.016 12.580 6.593 1.00 95.56 109 ASP A N 1
ATOM 844 C CA . ASP A 1 109 ? -17.619 13.899 6.849 1.00 95.56 109 ASP A CA 1
ATOM 845 C C . ASP A 1 109 ? -19.096 13.939 6.423 1.00 95.56 109 ASP A C 1
ATOM 847 O O . ASP A 1 109 ? -19.948 14.499 7.110 1.00 95.56 109 ASP A O 1
ATOM 851 N N . CYS A 1 110 ? -19.429 13.276 5.313 1.00 96.81 110 CYS A N 1
ATOM 852 C CA . CYS A 1 110 ? -20.800 13.138 4.826 1.00 96.81 110 CYS A CA 1
ATOM 853 C C . CYS A 1 110 ? -21.591 11.994 5.490 1.00 96.81 110 CYS A C 1
ATOM 855 O O . CYS A 1 110 ? -22.716 11.721 5.073 1.00 96.81 110 CYS A O 1
ATOM 857 N N . SER A 1 111 ? -21.038 11.312 6.502 1.00 95.38 111 SER A N 1
ATOM 858 C CA . SER A 1 111 ? -21.684 10.190 7.207 1.00 95.38 111 SER A CA 1
ATOM 859 C C . SER A 1 111 ? -22.197 9.079 6.275 1.00 95.38 111 SER A C 1
ATOM 861 O O . SER A 1 111 ? -23.248 8.474 6.513 1.00 95.38 111 SER A O 1
ATOM 863 N N . VAL A 1 112 ? -21.458 8.799 5.197 1.00 97.19 112 VAL A N 1
ATOM 864 C CA . VAL A 1 112 ? -21.823 7.763 4.224 1.00 97.19 112 VAL A CA 1
ATOM 865 C C . VAL A 1 112 ? -21.749 6.382 4.882 1.00 97.19 112 VAL A C 1
ATOM 867 O O . VAL A 1 112 ? -20.739 6.008 5.477 1.00 97.19 112 VAL A O 1
ATOM 870 N N . LYS A 1 113 ? -22.828 5.600 4.773 1.00 96.00 113 LYS A N 1
ATOM 871 C CA . LYS A 1 113 ? -22.902 4.234 5.314 1.00 96.00 113 LYS A CA 1
ATOM 872 C C . LYS A 1 113 ? -22.294 3.222 4.341 1.00 96.00 113 LYS A C 1
ATOM 874 O O . LYS A 1 113 ? -22.404 3.382 3.131 1.00 96.00 113 LYS A O 1
ATOM 879 N N . GLY A 1 114 ? -21.697 2.157 4.880 1.00 93.88 114 GLY A N 1
ATOM 880 C CA . GLY A 1 114 ? -21.117 1.063 4.087 1.00 93.88 114 GLY A CA 1
ATOM 881 C C . GLY A 1 114 ? -19.740 1.360 3.483 1.00 93.88 114 GLY A C 1
ATOM 882 O O . GLY A 1 114 ? -19.226 0.542 2.727 1.00 93.88 114 GLY A O 1
ATOM 883 N N . VAL A 1 115 ? -19.134 2.502 3.822 1.00 94.00 115 VAL A N 1
ATOM 884 C CA . VAL A 1 115 ? -17.771 2.867 3.417 1.00 94.00 115 VAL A CA 1
ATOM 885 C C . VAL A 1 115 ? -16.831 2.688 4.604 1.00 94.00 115 VAL A C 1
ATOM 887 O O . VAL A 1 115 ? -17.191 2.981 5.747 1.00 94.00 115 VAL A O 1
ATOM 890 N N . VAL A 1 116 ? -15.625 2.191 4.336 1.00 92.38 116 VAL A N 1
ATOM 891 C CA . VAL A 1 116 ? -14.586 2.043 5.359 1.00 92.38 116 VAL A CA 1
ATOM 892 C C . VAL A 1 116 ? -14.186 3.407 5.920 1.00 92.38 116 VAL A C 1
ATOM 894 O O . VAL A 1 116 ? -14.098 4.396 5.193 1.00 92.38 116 VAL A O 1
ATOM 897 N N . ARG A 1 117 ? -13.922 3.467 7.225 1.00 92.94 117 ARG A N 1
ATOM 898 C CA . ARG A 1 117 ? -13.406 4.677 7.867 1.00 92.94 117 ARG A CA 1
ATOM 899 C C . ARG A 1 117 ? -11.884 4.632 7.860 1.00 92.94 117 ARG A C 1
ATOM 901 O O . ARG A 1 117 ? -11.296 3.722 8.435 1.00 92.94 117 ARG A O 1
ATOM 908 N N . MET A 1 118 ? -11.264 5.627 7.237 1.00 92.12 118 MET A N 1
ATOM 909 C CA . MET A 1 118 ? -9.819 5.815 7.322 1.00 92.12 118 MET A CA 1
ATOM 910 C C . MET A 1 118 ? -9.450 6.324 8.718 1.00 92.12 118 MET A C 1
ATOM 912 O O . MET A 1 118 ? -10.029 7.307 9.182 1.00 92.12 118 MET A O 1
ATOM 916 N N . ILE A 1 119 ? -8.503 5.651 9.368 1.00 89.31 119 ILE A N 1
ATOM 917 C CA . ILE A 1 119 ? -7.957 6.067 10.667 1.00 89.31 119 ILE A CA 1
ATOM 918 C C . ILE A 1 119 ? -6.792 7.033 10.447 1.00 89.31 119 ILE A C 1
ATOM 920 O O . ILE A 1 119 ? -6.773 8.131 10.994 1.00 89.31 119 ILE A O 1
ATOM 924 N N . GLU A 1 120 ? -5.870 6.656 9.568 1.00 88.62 120 GLU A N 1
ATOM 925 C CA . GLU A 1 120 ? -4.662 7.407 9.253 1.00 88.62 120 GLU A CA 1
ATOM 926 C C . GLU A 1 120 ? -4.157 7.043 7.851 1.00 88.62 120 GLU A C 1
ATOM 928 O O . GLU A 1 120 ? -4.585 6.049 7.257 1.00 88.62 120 GLU A O 1
ATOM 933 N N . SER A 1 121 ? -3.285 7.886 7.303 1.00 87.06 121 SER A N 1
ATOM 934 C CA . SER A 1 121 ? -2.657 7.697 5.996 1.00 87.06 121 SER A CA 1
ATOM 935 C C . SER A 1 121 ? -1.332 8.445 5.957 1.00 87.06 121 SER A C 1
ATOM 937 O O . SER A 1 121 ? -1.278 9.593 6.401 1.00 87.06 121 SER A O 1
ATOM 939 N N . CYS A 1 122 ? -0.312 7.848 5.353 1.00 82.88 122 CYS A N 1
ATOM 940 C CA . CYS A 1 122 ? 0.929 8.516 4.984 1.00 82.88 122 CYS A CA 1
ATOM 941 C C . CYS A 1 122 ? 1.251 8.226 3.517 1.00 82.88 122 CYS A C 1
ATOM 943 O O . CYS A 1 122 ? 0.902 7.165 2.994 1.00 82.88 122 CYS A O 1
ATOM 945 N N . ASP A 1 123 ? 1.917 9.178 2.870 1.00 79.56 123 ASP A N 1
ATOM 946 C CA . ASP A 1 123 ? 2.537 8.942 1.574 1.00 79.56 123 ASP A CA 1
ATOM 947 C C . ASP A 1 123 ? 3.925 8.339 1.824 1.00 79.56 123 ASP A C 1
ATOM 949 O O . ASP A 1 123 ? 4.692 8.836 2.652 1.00 79.56 123 ASP A O 1
ATOM 953 N N . ILE A 1 124 ? 4.223 7.240 1.136 1.00 67.94 124 ILE A N 1
ATOM 954 C CA . ILE A 1 124 ? 5.523 6.568 1.199 1.00 67.94 124 ILE A CA 1
ATOM 955 C C . ILE A 1 124 ? 6.360 7.153 0.057 1.00 67.94 124 ILE A C 1
ATOM 957 O O . ILE A 1 124 ? 5.934 7.084 -1.098 1.00 67.94 124 ILE A O 1
ATOM 961 N N . ALA A 1 125 ? 7.480 7.795 0.398 1.00 54.34 125 ALA A N 1
ATOM 962 C CA . ALA A 1 125 ? 8.396 8.437 -0.550 1.00 54.34 125 ALA A CA 1
ATOM 963 C C . ALA A 1 125 ? 9.351 7.436 -1.211 1.00 54.34 125 ALA A C 1
ATOM 965 O O . ALA A 1 125 ? 9.768 6.480 -0.518 1.00 54.34 125 ALA A O 1
#

pLDDT: mean 81.77, std 12.23, range [39.94, 97.19]

Foldseek 3Di:
DDDDPPPDDDCVVCVVVVVVVVVCVVPDDCVSVVVPQWDADPNWTWHWDPDDDNDHTDIWTFDDWPDFDDDPPWSDWTWTATPVRDIDIDDDDDPVDDDVLVVLVVCVVVVPPPGDHDPDDDDDD

Secondary structure (DSSP, 8-state):
----------TTT-HHHHHHHHHHHHH--TTTTT---SEEETTEEEEEEPPSTTPPPEEEEEEEEEEE---SSS--EEEEEETTS-EEEEEPPPTTS--HHHHHHHHHHTT-TTSPPP-------

Radius of gyration: 19.82 Å; chains: 1; bounding box: 43×42×51 Å

InterPro domains:
  IPR040976 Fungal-type protein kinase [PF17667] (9-124)

Sequence (125 aa):
MTTAPLDWFGVHKKPEWFAKAMVGYATMSWQQLGMDIFTQENGRRWIGIAGHGDGPETRHNLGDLLCRQAAIVCLGTTCFGTDSGHVVKFSWVSGERAQESFLLRKAADCSVKGVVRMIESCDIA